Protein AF-X1UUN6-F1 (afdb_monomer_lite)

pLDDT: mean 91.57, std 11.36, range [51.16, 98.56]

Foldseek 3Di:
DCCPLPQDPVNCVVLVADPNDQQRCPLPDGPCCCVPPQVARSNHQQRQPLPDGSVRCVVVVHHSVDSDD

Secondary structure (DSSP, 8-state):
--SSSS--HHHHHHHT--TT-SSSSSSSS-HHHIIIII---TT-SSTT-SSS-HHHHHHHT--TTS---

Sequence (69 aa):
DTDGDGLLDFYEFTNRTDPRLPDTDGDGLLDLEEIVVYESDPTNPDTDNDGLIDSVKINIGTYFDNPDT

Structure (mmCIF, N/CA/C/O backbone):
data_AF-X1UUN6-F1
#
_entry.id   AF-X1UUN6-F1
#
loop_
_atom_site.group_PDB
_atom_site.id
_atom_site.type_symbol
_atom_site.label_atom_id
_atom_site.label_alt_id
_atom_site.label_comp_id
_atom_site.label_asym_id
_atom_site.label_entity_id
_atom_site.label_seq_id
_atom_site.pdbx_PDB_ins_code
_atom_site.Cartn_x
_atom_site.Cartn_y
_atom_site.Cartn_z
_atom_site.occupancy
_atom_site.B_iso_or_equiv
_atom_site.auth_seq_id
_atom_site.auth_comp_id
_atom_site.auth_asym_id
_atom_site.auth_atom_id
_atom_site.pdbx_PDB_model_num
ATOM 1 N N . ASP A 1 1 ? 2.297 0.138 -9.691 1.00 96.00 1 ASP A N 1
ATOM 2 C CA . ASP A 1 1 ? 1.286 0.683 -10.588 1.00 96.00 1 ASP A CA 1
ATOM 3 C C . ASP A 1 1 ? 0.998 -0.242 -11.755 1.00 96.00 1 ASP A C 1
ATOM 5 O O . ASP A 1 1 ? 0.605 0.175 -12.846 1.00 96.00 1 ASP A O 1
ATOM 9 N N . THR A 1 2 ? 1.154 -1.542 -11.511 1.00 98.31 2 THR A N 1
ATOM 10 C CA . THR A 1 2 ? 0.570 -2.592 -12.338 1.00 98.31 2 THR A CA 1
ATOM 11 C C . THR A 1 2 ? -0.951 -2.671 -12.101 1.00 98.31 2 THR A C 1
ATOM 13 O O . THR A 1 2 ? -1.684 -3.143 -12.974 1.00 98.31 2 THR A O 1
ATOM 16 N N . ASP A 1 3 ? -1.436 -2.159 -10.974 1.00 98.00 3 ASP A N 1
ATOM 17 C CA . ASP A 1 3 ? -2.825 -2.105 -10.508 1.00 98.00 3 ASP A CA 1
ATOM 18 C C . ASP A 1 3 ? -3.49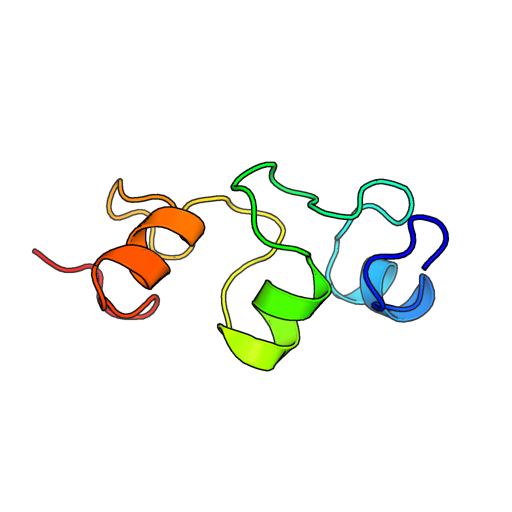6 -0.723 -10.576 1.00 98.00 3 ASP A C 1
ATOM 20 O O . ASP A 1 3 ? -4.725 -0.669 -10.664 1.00 98.00 3 ASP A O 1
ATOM 24 N N . GLY A 1 4 ? -2.740 0.372 -10.653 1.00 98.25 4 GLY A N 1
ATOM 25 C CA . GLY A 1 4 ? -3.284 1.699 -10.949 1.00 98.25 4 GLY A CA 1
ATOM 26 C C . GLY A 1 4 ? -3.679 2.527 -9.723 1.00 98.25 4 GLY A C 1
ATOM 27 O O . GLY A 1 4 ? -4.521 3.417 -9.874 1.00 98.25 4 GLY A O 1
ATOM 28 N N . ASP A 1 5 ? -3.133 2.239 -8.540 1.00 97.81 5 ASP A N 1
ATOM 29 C CA . ASP A 1 5 ? -3.338 3.013 -7.306 1.00 97.81 5 ASP A CA 1
ATOM 30 C C . ASP A 1 5 ? -2.462 4.289 -7.242 1.00 97.81 5 ASP A C 1
ATOM 32 O O . ASP A 1 5 ? -2.735 5.221 -6.482 1.00 97.81 5 ASP A O 1
ATOM 36 N N . GLY A 1 6 ? -1.445 4.371 -8.108 1.00 97.50 6 GLY A N 1
ATOM 37 C CA . GLY A 1 6 ? -0.483 5.464 -8.211 1.00 97.50 6 GLY A CA 1
ATOM 38 C C . GLY A 1 6 ? 0.841 5.245 -7.461 1.00 97.50 6 GLY A C 1
ATOM 39 O O . GLY A 1 6 ? 1.732 6.100 -7.562 1.00 97.50 6 GLY A O 1
ATOM 40 N N . LEU A 1 7 ? 1.029 4.121 -6.766 1.00 97.88 7 LEU A N 1
ATOM 41 C CA . LEU A 1 7 ? 2.293 3.686 -6.173 1.00 97.88 7 LEU A CA 1
ATOM 42 C C . LEU A 1 7 ? 3.072 2.846 -7.193 1.00 97.88 7 LEU A C 1
ATOM 44 O O . LEU A 1 7 ? 2.598 1.833 -7.665 1.00 97.88 7 LEU A O 1
ATOM 48 N N . LEU A 1 8 ? 4.288 3.231 -7.603 1.00 98.25 8 LEU A N 1
ATOM 49 C CA . LEU A 1 8 ? 5.033 2.455 -8.622 1.00 98.25 8 LEU A CA 1
ATOM 50 C C . LEU A 1 8 ? 5.463 1.071 -8.094 1.00 98.25 8 LEU A C 1
ATOM 52 O O . LEU A 1 8 ? 5.930 1.003 -6.966 1.00 98.25 8 LEU A O 1
ATOM 56 N N . ASP A 1 9 ? 5.516 0.028 -8.940 1.00 98.38 9 ASP A N 1
ATOM 57 C CA . ASP A 1 9 ? 5.834 -1.371 -8.547 1.00 98.38 9 ASP A CA 1
ATOM 58 C C . ASP A 1 9 ? 7.144 -1.513 -7.763 1.00 98.38 9 ASP A C 1
ATOM 60 O O . ASP A 1 9 ? 7.317 -2.392 -6.919 1.00 98.38 9 ASP A O 1
ATOM 64 N N . PHE A 1 10 ? 8.110 -0.642 -8.059 1.00 98.06 10 PHE A N 1
ATOM 65 C CA . PHE A 1 10 ? 9.361 -0.591 -7.312 1.00 98.06 10 PHE A CA 1
ATOM 66 C C . PHE A 1 10 ? 9.146 -0.160 -5.854 1.00 98.06 10 PHE A C 1
ATOM 68 O O . PHE A 1 10 ? 9.770 -0.728 -4.960 1.00 98.06 10 PHE A O 1
ATOM 75 N N . TYR A 1 11 ? 8.287 0.834 -5.622 1.00 98.12 11 TYR A N 1
ATOM 76 C CA . TYR A 1 11 ? 7.918 1.283 -4.284 1.00 98.12 11 TYR A CA 1
ATOM 77 C C . TYR A 1 11 ? 7.023 0.272 -3.569 1.00 98.12 11 TYR A C 1
ATOM 79 O O . TYR A 1 11 ? 7.221 0.056 -2.376 1.00 98.12 11 TYR A O 1
ATOM 87 N N . GLU A 1 12 ? 6.137 -0.409 -4.290 1.00 98.31 12 GLU A N 1
ATOM 88 C CA . GLU A 1 12 ? 5.312 -1.496 -3.745 1.00 98.31 12 GLU A CA 1
ATOM 89 C C . GLU A 1 12 ? 6.196 -2.605 -3.160 1.00 98.31 12 GLU A C 1
ATOM 91 O O . GLU A 1 12 ? 6.113 -2.951 -1.981 1.00 98.31 12 GLU A O 1
ATOM 96 N N . PHE A 1 13 ? 7.205 -3.040 -3.926 1.00 97.56 13 PHE A N 1
ATOM 97 C CA . PHE A 1 13 ? 8.197 -4.002 -3.444 1.00 97.56 13 PHE A CA 1
ATOM 98 C C . PHE A 1 13 ? 8.938 -3.532 -2.179 1.00 97.56 13 PHE A C 1
ATOM 100 O O . PHE A 1 13 ? 9.250 -4.347 -1.307 1.00 97.56 13 PHE A O 1
ATOM 107 N N . THR A 1 14 ? 9.249 -2.235 -2.059 1.00 97.44 14 THR A N 1
ATOM 108 C CA . THR A 1 14 ? 9.930 -1.704 -0.866 1.00 97.44 14 THR A CA 1
ATOM 109 C C . THR A 1 14 ? 9.017 -1.575 0.350 1.00 97.44 14 THR A C 1
ATOM 111 O O . THR A 1 14 ? 9.505 -1.762 1.465 1.00 97.44 14 THR A O 1
ATOM 114 N N . ASN A 1 15 ? 7.727 -1.304 0.140 1.00 96.75 15 ASN A N 1
ATOM 115 C CA . ASN A 1 15 ? 6.719 -1.170 1.196 1.00 96.75 15 ASN A CA 1
ATOM 116 C C . ASN A 1 15 ? 6.010 -2.490 1.525 1.00 96.75 15 ASN A C 1
ATOM 118 O O . ASN A 1 15 ? 5.242 -2.541 2.472 1.00 96.75 15 ASN A O 1
ATOM 122 N N . ARG A 1 16 ? 6.357 -3.580 0.822 1.00 97.94 16 ARG A N 1
ATOM 123 C CA . ARG A 1 16 ? 5.782 -4.928 0.990 1.00 97.94 16 ARG A CA 1
ATOM 124 C C . ARG A 1 16 ? 4.305 -5.021 0.611 1.00 97.94 16 ARG A C 1
ATOM 126 O O . ARG A 1 16 ? 3.628 -5.928 1.088 1.00 97.94 16 ARG A O 1
ATOM 133 N N . THR A 1 17 ? 3.868 -4.153 -0.286 1.00 98.25 17 THR A N 1
ATOM 134 C CA . THR A 1 17 ? 2.534 -4.210 -0.869 1.00 98.25 17 THR A CA 1
ATOM 135 C C . THR A 1 17 ? 2.504 -5.108 -2.115 1.00 98.25 17 THR A C 1
ATOM 137 O O . THR A 1 17 ? 3.565 -5.484 -2.642 1.00 98.25 17 THR A O 1
ATOM 140 N N . ASP A 1 18 ? 1.322 -5.563 -2.540 1.00 98.00 18 ASP A N 1
ATOM 141 C CA . ASP A 1 18 ? 1.159 -6.417 -3.723 1.00 98.00 18 ASP A CA 1
ATOM 142 C C . ASP A 1 18 ? 0.954 -5.551 -4.975 1.00 98.00 18 ASP A C 1
ATOM 144 O O . ASP A 1 18 ? -0.122 -4.995 -5.126 1.00 98.00 18 ASP A O 1
ATOM 148 N N . PRO A 1 19 ? 1.884 -5.551 -5.956 1.00 98.19 19 PRO A N 1
ATOM 149 C CA . PRO A 1 19 ? 1.793 -4.714 -7.158 1.00 98.19 19 PRO A CA 1
ATOM 150 C C . PRO A 1 19 ? 0.602 -4.986 -8.081 1.00 98.19 19 PRO A C 1
ATOM 152 O O . PRO A 1 19 ? 0.511 -4.462 -9.192 1.00 98.19 19 PRO A O 1
ATOM 155 N N . ARG A 1 20 ? -0.258 -5.932 -7.717 1.00 98.38 20 ARG A N 1
ATOM 156 C CA . ARG A 1 20 ? -1.442 -6.337 -8.470 1.00 98.38 20 ARG A CA 1
ATOM 157 C C . ARG A 1 20 ? -2.730 -6.021 -7.717 1.00 98.38 20 ARG A C 1
ATOM 159 O O . ARG A 1 20 ? -3.792 -6.363 -8.253 1.00 98.38 20 ARG A O 1
ATOM 166 N N . LEU A 1 21 ? -2.641 -5.471 -6.510 1.00 98.50 21 LEU A N 1
ATOM 167 C CA . LEU A 1 21 ? -3.761 -5.150 -5.646 1.00 98.50 21 LEU A CA 1
ATOM 168 C C . LEU A 1 21 ? -3.612 -3.697 -5.196 1.00 98.50 21 LEU A C 1
ATOM 170 O O . LEU A 1 21 ? -2.751 -3.425 -4.376 1.00 98.50 21 LEU A O 1
ATOM 174 N N . PRO A 1 22 ? -4.506 -2.801 -5.644 1.00 98.50 22 PRO A N 1
ATOM 175 C CA . PRO A 1 22 ? -4.382 -1.381 -5.327 1.00 98.50 22 PRO A CA 1
ATOM 176 C C . PRO A 1 22 ? -4.615 -1.057 -3.836 1.00 98.50 22 PRO A C 1
ATOM 178 O O . PRO A 1 22 ? -4.446 0.084 -3.432 1.00 98.50 22 PRO A O 1
ATOM 181 N N . ASP A 1 23 ? -5.078 -2.046 -3.073 1.00 98.56 23 ASP A N 1
ATOM 182 C CA . ASP A 1 23 ? -5.384 -2.051 -1.642 1.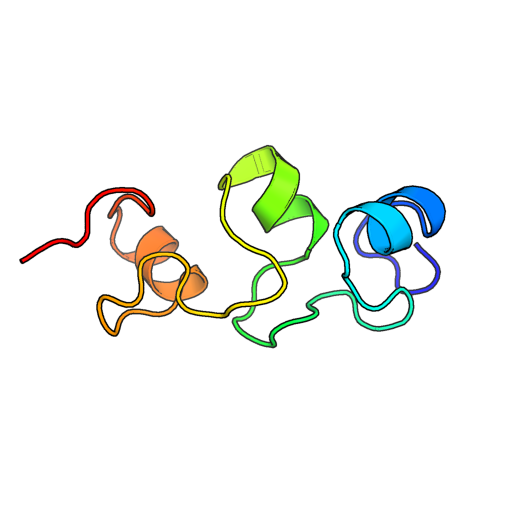00 98.56 23 ASP A CA 1
ATOM 183 C C . ASP A 1 23 ? -4.919 -3.432 -1.148 1.00 98.56 23 ASP A C 1
ATOM 185 O O . ASP A 1 23 ? -5.554 -4.461 -1.440 1.00 98.56 23 ASP A O 1
ATOM 189 N N . THR A 1 24 ? -3.728 -3.482 -0.553 1.00 98.50 24 THR A N 1
ATOM 190 C CA . THR A 1 24 ? -3.036 -4.735 -0.237 1.00 98.50 24 THR A CA 1
ATOM 191 C C . THR A 1 24 ? -3.672 -5.471 0.936 1.00 98.50 24 THR A C 1
ATOM 193 O O . THR A 1 24 ? -3.715 -6.711 0.936 1.00 98.50 24 THR A O 1
ATOM 196 N N . ASP A 1 25 ? -4.152 -4.750 1.941 1.00 98.12 25 ASP A N 1
ATOM 197 C CA . ASP A 1 25 ? -4.693 -5.333 3.165 1.00 98.12 25 ASP A CA 1
ATOM 198 C C . ASP A 1 25 ? -6.230 -5.440 3.177 1.00 98.12 25 ASP A C 1
ATOM 200 O O . ASP A 1 25 ? -6.802 -6.206 3.968 1.00 98.12 25 ASP A O 1
ATOM 204 N N . GLY A 1 26 ? -6.885 -4.803 2.208 1.00 98.12 26 GLY A N 1
ATOM 205 C CA . GLY A 1 26 ? -8.310 -4.892 1.935 1.00 98.12 26 GLY A CA 1
ATOM 206 C C . GLY A 1 26 ? -9.170 -4.054 2.874 1.00 98.12 26 GLY A C 1
ATOM 207 O O . GLY A 1 26 ? -10.346 -4.403 3.065 1.00 98.12 26 GLY A O 1
ATOM 208 N N . ASP A 1 27 ? -8.616 -3.021 3.505 1.00 97.06 27 ASP A N 1
ATOM 209 C CA . ASP A 1 27 ? -9.340 -2.166 4.445 1.00 97.06 27 ASP A CA 1
ATOM 210 C C . ASP A 1 27 ? -10.185 -1.077 3.749 1.00 97.06 27 ASP A C 1
ATOM 212 O O . ASP A 1 27 ? -11.113 -0.520 4.357 1.00 97.06 27 ASP A O 1
ATOM 216 N N . GLY A 1 28 ? -9.946 -0.853 2.452 1.00 96.62 28 GLY A N 1
ATOM 217 C CA . GLY A 1 28 ? -10.625 0.126 1.611 1.00 96.62 28 GLY A CA 1
ATOM 218 C C . GLY A 1 28 ? -9.840 1.412 1.335 1.00 96.62 28 GLY A C 1
ATOM 219 O O . GLY A 1 28 ? -10.413 2.305 0.697 1.00 96.62 28 GLY A O 1
ATOM 220 N N . LEU A 1 29 ? -8.595 1.526 1.797 1.00 97.06 29 LEU A N 1
ATOM 221 C CA . LEU A 1 29 ? -7.634 2.561 1.421 1.00 97.06 29 LEU A CA 1
ATOM 222 C C . LEU A 1 29 ? -6.678 2.036 0.344 1.00 97.06 29 LEU A C 1
ATOM 224 O O . LEU A 1 29 ? -6.412 0.846 0.250 1.00 97.06 29 LEU A O 1
ATOM 228 N N . LEU A 1 30 ? -6.206 2.925 -0.530 1.00 98.44 30 LEU A N 1
ATOM 229 C CA . LEU A 1 30 ? -5.172 2.551 -1.495 1.00 98.44 30 LEU A CA 1
ATOM 230 C C . LEU A 1 30 ? -3.795 2.531 -0.827 1.00 98.44 30 LEU A C 1
ATOM 232 O O . LEU A 1 30 ? -3.505 3.439 -0.045 1.00 98.44 30 LEU A O 1
ATOM 236 N N . ASP A 1 31 ? -2.900 1.637 -1.252 1.00 98.50 31 ASP A N 1
ATOM 237 C CA . ASP A 1 31 ? -1.538 1.548 -0.697 1.00 98.50 31 ASP A CA 1
ATOM 238 C C . ASP A 1 31 ? -0.814 2.911 -0.750 1.00 98.50 31 ASP A C 1
ATOM 240 O O . ASP A 1 31 ? -0.135 3.337 0.193 1.00 98.50 31 ASP A O 1
ATOM 244 N N . LEU A 1 32 ? -0.975 3.648 -1.859 1.00 98.25 32 LEU A N 1
ATOM 245 C CA . LEU A 1 32 ? -0.465 5.014 -1.982 1.00 98.25 32 LEU A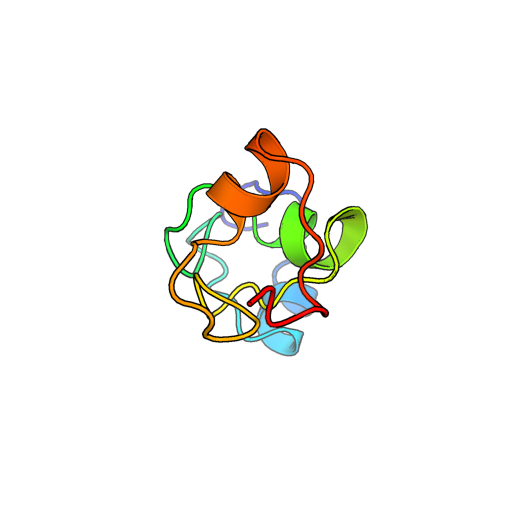 CA 1
ATOM 246 C C . LEU A 1 32 ? -1.042 5.972 -0.924 1.00 98.25 32 LEU A C 1
ATOM 248 O O . LEU A 1 32 ? -0.305 6.810 -0.395 1.00 98.25 32 LEU A O 1
ATOM 252 N N . GLU A 1 33 ? -2.351 5.921 -0.676 1.00 97.31 33 GLU A N 1
ATOM 253 C CA . GLU A 1 33 ? -3.031 6.808 0.275 1.00 97.31 33 GLU A CA 1
ATOM 254 C C . GLU A 1 33 ? -2.543 6.544 1.696 1.00 97.31 33 GLU A C 1
ATOM 256 O O . GLU A 1 33 ? -2.204 7.484 2.419 1.00 97.31 33 GLU A O 1
ATOM 261 N N . GLU A 1 34 ? -2.422 5.276 2.062 1.00 96.94 34 GLU A N 1
ATOM 262 C CA . GLU A 1 34 ? -1.901 4.842 3.351 1.00 96.94 34 GLU A CA 1
ATOM 263 C C . GLU A 1 34 ? -0.479 5.345 3.590 1.00 96.94 34 GLU A C 1
ATOM 265 O O . GLU A 1 34 ? -0.211 6.010 4.590 1.00 96.94 34 GLU A O 1
ATOM 270 N N . ILE A 1 35 ? 0.419 5.167 2.618 1.00 96.25 35 ILE A N 1
ATOM 271 C CA . ILE A 1 35 ? 1.824 5.577 2.753 1.00 96.25 35 ILE A CA 1
ATOM 272 C C . ILE A 1 35 ? 1.997 7.105 2.749 1.00 96.25 35 ILE A C 1
ATOM 274 O O . ILE A 1 35 ? 2.869 7.630 3.443 1.00 96.25 35 ILE A O 1
ATOM 278 N N . VAL A 1 36 ? 1.251 7.831 1.908 1.00 95.88 36 VAL A N 1
ATOM 279 C CA . VAL A 1 36 ? 1.532 9.253 1.612 1.00 95.88 36 VAL A CA 1
ATOM 280 C C . VAL A 1 36 ? 0.614 10.216 2.360 1.00 95.88 36 VAL A C 1
ATOM 282 O O . VAL A 1 36 ? 1.024 11.344 2.646 1.00 95.88 36 VAL A O 1
ATOM 285 N N . VAL A 1 37 ? -0.632 9.823 2.619 1.00 93.25 37 VAL A N 1
ATOM 286 C CA . VAL A 1 37 ? -1.661 10.701 3.195 1.00 93.25 37 VAL A CA 1
ATOM 287 C C . VAL A 1 37 ? -1.881 10.389 4.666 1.00 93.25 37 VAL A C 1
ATOM 289 O O . VAL A 1 37 ? -1.981 11.319 5.469 1.00 93.25 37 VAL A O 1
ATOM 292 N N . TYR A 1 38 ? -1.990 9.106 4.996 1.00 92.00 38 TYR A N 1
ATOM 293 C CA . TYR A 1 38 ? -2.450 8.655 6.305 1.00 92.00 38 TYR A CA 1
ATOM 294 C C . TYR A 1 38 ? -1.323 8.198 7.227 1.00 92.00 38 TYR A C 1
ATOM 296 O O . TYR A 1 38 ? -1.489 8.264 8.441 1.00 92.00 38 TYR A O 1
ATOM 304 N N . GLU A 1 39 ? -0.172 7.845 6.657 1.00 92.62 39 GLU A N 1
ATOM 305 C CA . GLU A 1 39 ? 0.969 7.277 7.375 1.00 92.62 39 GLU A CA 1
ATOM 306 C C . GLU A 1 39 ? 0.583 5.990 8.149 1.00 92.62 39 GLU A C 1
ATOM 308 O O . GLU A 1 39 ? 1.136 5.721 9.214 1.00 92.62 39 GLU A O 1
ATOM 313 N N . SER A 1 40 ? -0.353 5.198 7.598 1.00 94.25 40 SER A N 1
ATOM 314 C CA . SER A 1 40 ? -0.748 3.858 8.073 1.00 94.25 40 SER A CA 1
ATOM 315 C C . SER A 1 40 ? 0.116 2.749 7.446 1.00 94.25 40 SER A C 1
ATOM 317 O O . SER A 1 40 ? 0.930 3.000 6.550 1.00 94.25 40 SER A O 1
ATOM 319 N N . ASP A 1 41 ? 0.008 1.524 7.964 1.00 95.94 41 ASP A N 1
ATOM 320 C CA . ASP A 1 41 ? 0.662 0.329 7.427 1.00 95.94 41 ASP A CA 1
ATOM 321 C C . ASP A 1 41 ? -0.210 -0.301 6.328 1.00 95.94 41 ASP A C 1
ATOM 323 O O . ASP A 1 41 ? -1.159 -0.996 6.673 1.00 95.94 41 ASP A O 1
ATOM 327 N N . PRO A 1 42 ? 0.169 -0.196 5.037 1.00 97.50 42 PRO A N 1
ATOM 328 C CA . PRO A 1 42 ? -0.635 -0.694 3.913 1.00 97.50 42 PRO A CA 1
ATOM 329 C C . PRO A 1 42 ? -0.721 -2.221 3.820 1.00 97.50 42 PRO A C 1
ATOM 331 O O . PRO A 1 42 ? -1.166 -2.802 2.835 1.00 97.50 42 PRO A O 1
ATOM 334 N N . THR A 1 43 ? -0.164 -2.925 4.802 1.00 97.94 43 THR A N 1
ATOM 335 C CA . THR A 1 43 ? -0.200 -4.383 4.889 1.00 97.94 43 THR A CA 1
ATOM 336 C C . THR A 1 43 ? -0.983 -4.873 6.101 1.00 97.94 43 THR A C 1
ATOM 338 O O . THR A 1 43 ? -1.005 -6.083 6.371 1.00 97.94 43 THR A O 1
ATOM 341 N N . ASN A 1 44 ? -1.606 -3.961 6.846 1.00 97.50 44 ASN A N 1
ATOM 342 C CA . ASN A 1 44 ? -2.306 -4.247 8.079 1.00 97.50 44 ASN A CA 1
ATOM 343 C C . ASN A 1 44 ? -3.541 -3.343 8.225 1.00 97.50 44 ASN A C 1
ATOM 345 O O . ASN A 1 44 ? -3.377 -2.186 8.599 1.00 97.50 44 ASN A O 1
ATOM 349 N N . PRO A 1 45 ? -4.766 -3.902 8.146 1.00 96.62 45 PRO A N 1
ATOM 350 C CA . PRO A 1 45 ? -5.988 -3.100 8.077 1.00 96.62 45 PRO A CA 1
ATOM 351 C C . PRO A 1 45 ? -6.311 -2.342 9.376 1.00 96.62 45 PRO A C 1
ATOM 353 O O . PRO A 1 45 ? -7.338 -1.679 9.453 1.00 96.62 45 PRO A O 1
ATOM 356 N N . ASP A 1 46 ? -5.513 -2.520 10.431 1.00 95.06 46 ASP A N 1
ATOM 357 C CA . ASP A 1 46 ? -5.608 -1.856 11.732 1.00 95.06 46 ASP A CA 1
ATOM 358 C C . ASP A 1 46 ? -4.185 -1.586 12.258 1.00 95.06 46 ASP A C 1
ATOM 360 O O . ASP A 1 46 ? -3.605 -2.386 13.008 1.00 95.06 46 ASP A O 1
ATOM 364 N N . THR A 1 47 ? -3.588 -0.475 11.817 1.00 93.81 47 THR A N 1
ATOM 365 C CA . THR A 1 47 ? -2.167 -0.140 12.030 1.00 93.81 47 THR A CA 1
ATOM 366 C C . THR A 1 47 ? -1.727 -0.195 13.498 1.00 93.81 47 THR A C 1
ATOM 368 O O . THR A 1 47 ? -0.681 -0.773 13.815 1.00 93.81 47 THR A O 1
ATOM 371 N N . ASP A 1 48 ? -2.520 0.353 14.421 1.00 90.69 48 ASP A N 1
ATOM 372 C CA . ASP A 1 48 ? -2.212 0.389 15.863 1.00 90.69 48 ASP A CA 1
ATOM 373 C C . ASP A 1 48 ? -2.784 -0.799 16.653 1.00 90.69 48 ASP A C 1
ATOM 375 O O . ASP A 1 48 ? -2.438 -0.974 17.828 1.00 90.69 48 ASP A O 1
ATOM 379 N N . ASN A 1 49 ? -3.549 -1.677 15.997 1.00 92.38 49 ASN A N 1
ATOM 380 C CA . ASN A 1 49 ? -4.180 -2.857 16.582 1.00 92.38 49 ASN A CA 1
ATOM 381 C C . ASN A 1 49 ? -5.154 -2.517 17.730 1.00 92.38 49 ASN A C 1
ATOM 383 O O . ASN A 1 49 ? -5.220 -3.250 18.729 1.00 92.38 49 ASN A O 1
ATOM 387 N N . ASP A 1 50 ? -5.891 -1.409 17.615 1.00 89.12 50 ASP A N 1
ATOM 388 C CA . ASP A 1 50 ? -6.895 -0.972 18.593 1.00 89.12 50 ASP A CA 1
ATOM 389 C C . ASP A 1 50 ? -8.296 -1.582 18.362 1.00 89.12 50 ASP A C 1
ATOM 391 O O . ASP A 1 50 ? -9.174 -1.510 19.231 1.00 89.12 50 ASP A O 1
ATOM 395 N N . GLY A 1 51 ? -8.492 -2.279 17.239 1.00 91.00 51 GLY A N 1
ATOM 396 C CA . GLY A 1 51 ? -9.742 -2.918 16.837 1.00 91.00 51 GLY A CA 1
ATOM 397 C C . GLY A 1 51 ? -10.609 -2.081 15.893 1.00 91.00 51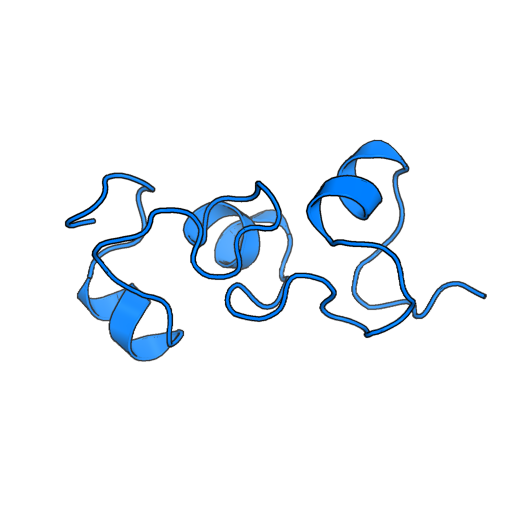 GLY A C 1
ATOM 398 O O . GLY A 1 51 ? -11.714 -2.524 15.549 1.00 91.00 51 GLY A O 1
ATOM 399 N N . LEU A 1 52 ? -10.149 -0.903 15.474 1.00 91.25 52 LEU A N 1
ATOM 400 C CA . LEU A 1 52 ? -10.751 -0.087 14.426 1.00 91.25 52 LEU A CA 1
ATOM 401 C C . LEU A 1 52 ? -9.899 -0.173 13.161 1.00 91.25 52 LEU A C 1
ATOM 403 O O . LEU A 1 52 ? -8.702 0.064 13.195 1.00 91.25 52 LEU A O 1
ATOM 407 N N . ILE A 1 53 ? -10.531 -0.469 12.024 1.00 94.12 53 ILE A N 1
ATOM 408 C CA . ILE A 1 53 ? -9.800 -0.476 10.753 1.00 94.12 53 ILE A CA 1
ATOM 409 C C . ILE A 1 53 ? -9.425 0.944 10.318 1.00 94.12 53 ILE A C 1
ATOM 411 O O . ILE A 1 53 ? -10.148 1.903 10.628 1.00 94.12 53 ILE A O 1
ATOM 415 N N . ASP A 1 54 ? -8.338 1.085 9.574 1.00 93.50 54 ASP A N 1
ATOM 416 C CA . ASP A 1 54 ? -7.742 2.384 9.273 1.00 93.50 54 ASP A CA 1
ATOM 417 C C . ASP A 1 54 ? -8.667 3.271 8.418 1.00 93.50 54 ASP A C 1
ATOM 419 O O . ASP A 1 54 ? -8.915 4.442 8.747 1.00 93.50 54 ASP A O 1
ATOM 423 N N . SER A 1 55 ? -9.35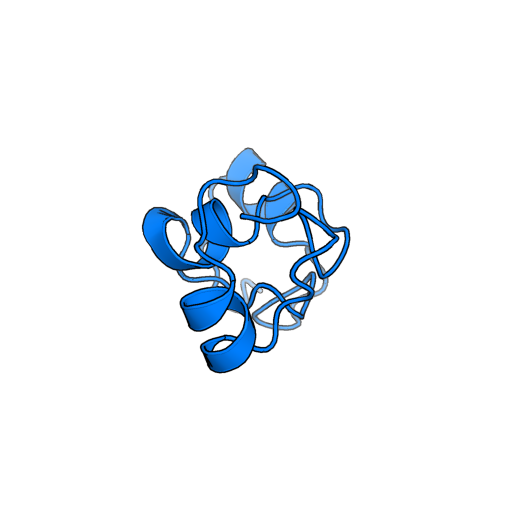7 2.690 7.439 1.00 94.12 55 SER A N 1
ATOM 424 C CA . SER A 1 55 ? -10.405 3.359 6.657 1.00 94.12 55 SER A CA 1
ATOM 425 C C . SER A 1 55 ? -11.577 3.884 7.507 1.00 94.12 55 SER A C 1
ATOM 427 O O . SER A 1 55 ? -12.220 4.895 7.175 1.00 94.12 55 SER A O 1
ATOM 429 N N . VAL A 1 56 ? -11.867 3.250 8.649 1.00 92.56 56 VAL A N 1
ATOM 430 C CA . VAL A 1 56 ? -12.881 3.720 9.606 1.00 92.56 56 VAL A CA 1
ATOM 431 C C . VAL A 1 56 ? -12.346 4.882 10.436 1.00 92.56 56 VAL A C 1
ATOM 433 O O . VAL A 1 56 ? -13.096 5.846 10.630 1.00 92.56 56 VAL A O 1
ATOM 436 N N . LYS A 1 57 ? -11.075 4.848 10.864 1.00 89.75 57 LYS A N 1
ATOM 437 C CA . LYS A 1 57 ? -10.426 5.932 11.629 1.00 89.75 57 LYS A CA 1
ATOM 438 C C . LYS A 1 57 ? -10.510 7.273 10.888 1.00 89.75 57 LYS A C 1
ATOM 440 O O . LYS A 1 57 ? -10.882 8.290 11.483 1.00 89.75 57 LYS A O 1
ATOM 445 N N . ILE A 1 58 ? -10.350 7.259 9.561 1.00 85.44 58 ILE A N 1
ATOM 446 C CA . ILE A 1 58 ? -10.527 8.444 8.697 1.00 85.44 58 ILE A CA 1
ATOM 447 C C . ILE A 1 58 ? -11.932 9.041 8.763 1.00 85.44 58 ILE A C 1
ATOM 449 O O . ILE A 1 58 ? -12.094 10.263 8.792 1.00 85.44 58 ILE A O 1
ATOM 453 N N . ASN A 1 59 ? -12.963 8.202 8.816 1.00 81.88 59 ASN A N 1
ATOM 454 C CA . ASN A 1 59 ? -14.347 8.670 8.846 1.00 81.88 59 ASN A CA 1
ATOM 455 C C . ASN A 1 59 ? -14.752 9.265 10.203 1.00 81.88 59 ASN A C 1
ATOM 457 O O . ASN A 1 59 ? -15.646 10.114 10.255 1.00 81.88 59 ASN A O 1
ATOM 461 N N . ILE A 1 60 ? -14.118 8.829 11.295 1.00 82.62 60 ILE A N 1
ATOM 462 C CA . ILE A 1 60 ? -14.438 9.280 12.659 1.00 82.62 60 ILE A CA 1
ATOM 463 C C . ILE A 1 60 ? -13.465 10.340 13.197 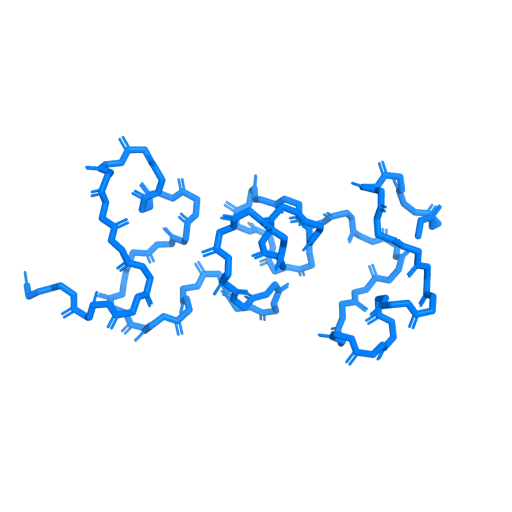1.00 82.62 60 ILE A C 1
ATOM 465 O O . ILE A 1 60 ? -13.767 10.970 14.211 1.00 82.62 60 ILE A O 1
ATOM 469 N N . GLY A 1 61 ? -12.354 10.592 12.496 1.00 76.12 61 GLY A N 1
ATOM 470 C CA . GLY A 1 61 ? -11.371 11.624 12.830 1.00 76.12 61 GLY A CA 1
ATOM 471 C C . GLY A 1 61 ? -10.421 11.240 13.967 1.00 76.12 61 GLY A C 1
ATOM 472 O O . GLY A 1 61 ? -10.024 12.120 14.734 1.00 76.12 61 GLY A O 1
ATOM 473 N N . THR A 1 62 ? -10.095 9.953 14.100 1.00 74.50 62 THR A N 1
ATOM 474 C CA . THR A 1 62 ? -9.091 9.437 15.048 1.00 74.50 62 THR A CA 1
ATOM 475 C C . THR A 1 62 ? -7.719 9.304 14.373 1.00 74.50 62 THR A C 1
ATOM 477 O O . THR A 1 62 ? -7.620 9.349 13.147 1.00 74.50 62 THR A O 1
ATOM 480 N N . TYR A 1 63 ? -6.649 9.216 15.169 1.00 70.56 63 TYR A N 1
ATOM 481 C CA . TYR A 1 63 ? -5.262 9.138 14.687 1.00 70.56 63 TYR A CA 1
ATOM 482 C C . TYR A 1 63 ? -4.726 7.703 14.776 1.00 70.56 63 TYR A C 1
ATOM 484 O O . TYR A 1 63 ? -4.954 7.061 15.790 1.00 70.56 63 TYR A O 1
ATOM 492 N N . PHE A 1 64 ? -3.936 7.271 13.788 1.00 69.94 64 PHE A N 1
ATOM 493 C CA . PHE A 1 64 ? -3.329 5.927 13.685 1.00 69.94 64 PHE A CA 1
ATOM 494 C C . PHE A 1 64 ? -2.179 5.639 14.663 1.00 69.94 64 PHE A C 1
ATOM 496 O O . PHE A 1 64 ? -1.715 4.513 14.767 1.00 69.94 64 PHE A O 1
ATOM 503 N N . ASP A 1 65 ? -1.687 6.665 15.362 1.00 66.56 65 ASP A N 1
ATOM 504 C CA . ASP A 1 65 ? -0.604 6.551 16.353 1.00 66.56 65 ASP A CA 1
ATOM 505 C C . ASP A 1 65 ? -1.120 6.534 17.794 1.00 66.56 65 ASP A C 1
ATOM 507 O O . ASP A 1 65 ? -0.347 6.444 18.759 1.00 66.56 65 ASP A O 1
ATOM 511 N N . ASN A 1 66 ? -2.424 6.722 17.963 1.00 63.06 66 ASN A N 1
ATOM 512 C CA . ASN A 1 66 ? -3.046 6.765 19.263 1.00 63.06 66 ASN A CA 1
ATOM 513 C C . ASN A 1 66 ? -3.885 5.497 19.385 1.00 63.06 66 ASN A C 1
ATOM 515 O O . ASN A 1 66 ? -4.890 5.423 18.690 1.00 63.06 66 ASN A O 1
ATOM 519 N N . PRO A 1 67 ? -3.509 4.536 20.251 1.00 57.66 67 PRO A N 1
ATOM 520 C CA . PRO A 1 67 ? -4.328 3.358 20.520 1.00 57.66 67 PRO A CA 1
ATOM 521 C C . PRO A 1 67 ? -5.574 3.788 21.307 1.00 57.66 67 PRO A C 1
ATOM 523 O O . PRO A 1 67 ? -5.681 3.481 22.497 1.00 57.66 67 PRO A O 1
ATOM 526 N N . ASP A 1 68 ? -6.427 4.618 20.701 1.00 53.97 68 ASP A N 1
ATOM 527 C CA . ASP A 1 68 ? -7.464 5.383 21.378 1.00 53.97 68 ASP A CA 1
ATOM 528 C C . ASP A 1 68 ? -8.299 4.432 22.248 1.00 53.97 68 ASP A C 1
ATOM 530 O O . ASP A 1 68 ? -8.755 3.371 21.828 1.00 53.97 68 ASP A O 1
ATOM 534 N N . THR A 1 69 ? -8.390 4.804 23.524 1.00 51.16 69 THR A N 1
ATOM 535 C CA . THR A 1 69 ? -8.962 4.029 24.639 1.00 51.16 69 THR A CA 1
ATOM 536 C C . THR A 1 69 ? -10.418 3.631 24.464 1.00 51.16 69 THR A C 1
ATOM 538 O O . THR A 1 69 ? -11.205 4.502 24.027 1.00 51.16 69 THR A O 1
#

InterPro domains:
  IPR018247 EF-Hand 1, calcium-binding site [PS00018] (1-13)
  IPR028974 TSP type-3 repeat [G3DSA:4.10.1080.10] (1-68)
  IPR028974 TSP type-3 repeat [SSF103647] (1-56)
  IPR059100 Bacterial TSP3 repeat [PF18884] (1-19)
  IPR059100 Bacterial TSP3 repeat [PF18884] (23-45)
  IPR059100 Bacterial TSP3 repeat [PF18884] (46-56)

Radius of gyration: 11.77 Å; chains: 1; bounding box: 24×18×37 Å

Organism: NCBI:txid412755